Protein AF-A0A527XH30-F1 (afdb_monomer)

Secondary structure (DSSP, 8-state):
-EEES-HHHHHHHHHHHHTTT---EEE-----EEEE-TT--HHHHHHHHHHHHHGGGG-STT---EEEE-GGGHHHH-

Mean predicted aligned error: 2.68 Å

Sequence (78 aa):
IVFTGSTLTGQAIARAGVANLKRVSLELGGKSPIIVCRDADIDKAVPVAAMAVFVHSGQICIAGSRLFVAREIHDEFV

Foldseek 3Di:
DEDEEAPVVLVVVVVVCVVVVDDYHYHHADQAADEAEPPDPLVVRLVVLCCLCPPVHNPDSRRNNHYHYDPNCVVVND

Structure (mmCIF, N/CA/C/O backbone):
data_AF-A0A527XH30-F1
#
_entry.id   AF-A0A527XH30-F1
#
loop_
_atom_site.group_PDB
_atom_site.id
_atom_site.type_symbol
_atom_site.label_atom_id
_atom_site.label_alt_id
_atom_site.label_comp_id
_atom_site.label_asym_id
_atom_site.label_entity_id
_atom_site.label_seq_id
_atom_site.pdbx_PDB_ins_code
_atom_site.Cartn_x
_atom_site.Cartn_y
_atom_site.Cartn_z
_atom_site.occupancy
_atom_site.B_iso_or_equiv
_atom_site.auth_seq_id
_atom_site.auth_comp_id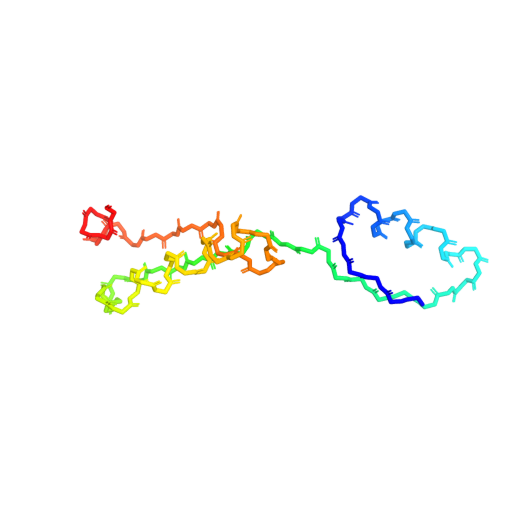
_atom_site.auth_asym_id
_atom_site.auth_atom_id
_atom_site.pdbx_PDB_model_num
ATOM 1 N N . ILE A 1 1 ? 14.565 -9.660 -15.624 1.00 95.94 1 ILE A N 1
ATOM 2 C CA . ILE A 1 1 ? 14.360 -8.245 -15.232 1.00 95.94 1 ILE A CA 1
ATOM 3 C C . ILE A 1 1 ? 13.534 -8.238 -13.955 1.00 95.94 1 ILE A C 1
ATOM 5 O O . ILE A 1 1 ? 12.531 -8.942 -13.917 1.00 95.94 1 ILE A O 1
ATOM 9 N N . VAL A 1 2 ? 13.965 -7.501 -12.932 1.00 98.12 2 VAL A N 1
ATOM 10 C CA . VAL A 1 2 ? 13.200 -7.274 -11.695 1.00 98.12 2 VAL A CA 1
ATOM 11 C C . VAL A 1 2 ? 12.882 -5.785 -11.637 1.00 98.12 2 VAL A C 1
ATOM 13 O O . VAL A 1 2 ? 13.795 -4.974 -11.780 1.00 98.12 2 VAL A O 1
ATOM 16 N N . PHE A 1 3 ? 11.607 -5.430 -11.507 1.00 98.56 3 PHE A N 1
ATOM 17 C CA . PHE A 1 3 ? 11.152 -4.044 -11.511 1.00 98.56 3 PHE A CA 1
ATOM 18 C C . PHE A 1 3 ? 10.063 -3.821 -10.460 1.00 98.56 3 PHE A C 1
ATOM 20 O O . PHE A 1 3 ? 9.082 -4.562 -10.411 1.00 98.56 3 PHE A O 1
ATOM 27 N N . THR A 1 4 ? 10.219 -2.747 -9.689 1.00 98.50 4 THR A N 1
ATOM 28 C CA . THR A 1 4 ? 9.220 -2.241 -8.745 1.00 98.50 4 THR A CA 1
ATOM 29 C C . THR A 1 4 ? 8.894 -0.805 -9.127 1.00 98.50 4 THR A C 1
ATOM 31 O O . THR A 1 4 ? 9.804 0.011 -9.275 1.00 98.50 4 THR A O 1
ATOM 34 N N . GLY A 1 5 ? 7.616 -0.483 -9.318 1.00 98.25 5 GLY A N 1
ATOM 35 C CA . GLY A 1 5 ? 7.213 0.849 -9.767 1.00 98.25 5 GLY A CA 1
ATOM 36 C C . GLY A 1 5 ? 5.747 0.930 -10.174 1.00 98.25 5 GLY A C 1
ATOM 37 O O . GLY A 1 5 ? 4.901 0.233 -9.628 1.00 98.25 5 GLY A O 1
ATOM 38 N N . SER A 1 6 ? 5.425 1.801 -11.129 1.00 98.12 6 SER A N 1
ATOM 39 C CA . SER A 1 6 ? 4.043 1.996 -11.573 1.00 98.12 6 SER A CA 1
ATOM 40 C C . SER A 1 6 ? 3.568 0.891 -12.522 1.00 98.12 6 SER A C 1
ATOM 42 O O . SER A 1 6 ? 4.341 0.349 -13.320 1.00 98.12 6 SER A O 1
ATOM 44 N N . THR A 1 7 ? 2.262 0.615 -12.504 1.00 98.50 7 THR A N 1
ATOM 45 C CA . THR A 1 7 ? 1.617 -0.356 -13.400 1.00 98.50 7 THR A CA 1
ATOM 46 C C . THR A 1 7 ? 1.887 -0.073 -14.874 1.00 98.50 7 THR A C 1
ATOM 48 O O . THR A 1 7 ? 2.206 -0.994 -15.623 1.00 98.50 7 THR A O 1
ATOM 51 N N . LEU A 1 8 ? 1.809 1.194 -15.296 1.00 98.56 8 LEU A N 1
ATOM 52 C CA . LEU A 1 8 ? 2.0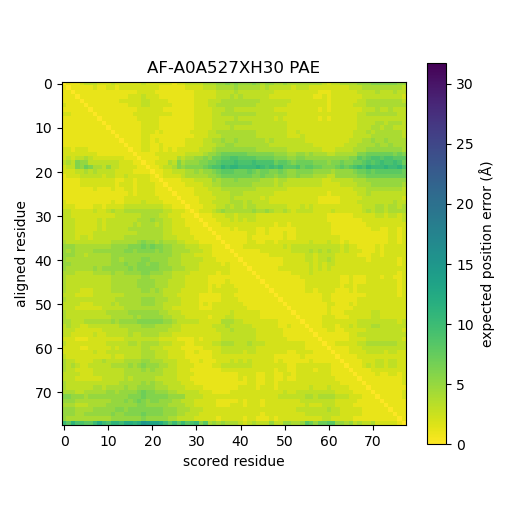26 1.583 -16.694 1.00 98.56 8 LEU A CA 1
ATOM 53 C C . LEU A 1 8 ? 3.443 1.234 -17.169 1.00 98.56 8 LEU A C 1
ATOM 55 O O . LEU A 1 8 ? 3.607 0.626 -18.230 1.00 98.56 8 LEU A O 1
ATOM 59 N N . THR A 1 9 ? 4.460 1.549 -16.364 1.00 98.62 9 THR A N 1
ATOM 60 C CA . THR A 1 9 ? 5.855 1.221 -16.687 1.00 98.62 9 THR A CA 1
ATOM 61 C C . THR A 1 9 ? 6.095 -0.287 -16.638 1.00 98.62 9 THR A C 1
ATOM 63 O O . THR A 1 9 ? 6.710 -0.839 -17.549 1.00 98.62 9 THR A O 1
ATOM 66 N N . GLY A 1 10 ? 5.554 -0.985 -15.635 1.00 98.44 10 GLY A N 1
ATOM 67 C CA . GLY A 1 10 ? 5.653 -2.442 -15.532 1.00 98.44 10 GLY A CA 1
ATOM 68 C C . GLY A 1 10 ? 5.070 -3.168 -16.747 1.00 98.44 10 GLY A C 1
ATOM 69 O O . GLY A 1 10 ? 5.699 -4.071 -17.297 1.00 98.44 10 GLY A O 1
ATOM 70 N N . GLN A 1 11 ? 3.907 -2.726 -17.229 1.00 98.44 11 GLN A N 1
ATOM 71 C CA . GLN A 1 11 ? 3.295 -3.251 -18.451 1.00 98.44 11 GLN A CA 1
ATOM 72 C C . GLN A 1 11 ? 4.164 -3.005 -19.692 1.00 98.44 11 GLN A C 1
ATOM 74 O O . GLN A 1 11 ? 4.264 -3.881 -20.553 1.00 98.44 11 GLN A O 1
ATOM 79 N N . ALA A 1 12 ? 4.802 -1.836 -19.799 1.00 98.44 12 ALA A N 1
ATOM 80 C CA . ALA A 1 12 ? 5.727 -1.546 -20.893 1.00 98.44 12 ALA A CA 1
ATOM 81 C C . ALA A 1 12 ? 6.948 -2.482 -20.866 1.00 98.44 12 ALA A C 1
ATOM 83 O O . ALA A 1 12 ? 7.308 -3.044 -21.901 1.00 98.44 12 ALA A O 1
ATOM 84 N N . ILE A 1 13 ? 7.523 -2.723 -19.682 1.00 98.00 13 ILE A N 1
ATOM 85 C CA . ILE A 1 13 ? 8.639 -3.662 -19.486 1.00 98.00 13 ILE A CA 1
ATOM 86 C C . ILE A 1 13 ? 8.231 -5.089 -19.865 1.00 98.00 13 ILE A C 1
ATOM 88 O O . ILE A 1 13 ? 8.965 -5.757 -20.593 1.00 98.00 13 ILE A O 1
ATOM 92 N N . ALA A 1 14 ? 7.060 -5.552 -19.413 1.00 97.94 14 ALA A N 1
ATOM 93 C CA . ALA A 1 14 ? 6.548 -6.879 -19.757 1.00 97.94 14 ALA A CA 1
ATOM 94 C C . ALA A 1 14 ? 6.437 -7.060 -21.276 1.00 97.94 14 ALA A C 1
ATOM 96 O O . ALA A 1 14 ? 6.958 -8.036 -21.812 1.00 97.94 14 ALA A O 1
ATOM 97 N N . ARG A 1 15 ? 5.825 -6.092 -21.976 1.00 97.88 15 ARG A N 1
ATOM 98 C CA . ARG A 1 15 ? 5.682 -6.120 -23.441 1.00 97.88 15 ARG A CA 1
ATOM 99 C C . ARG A 1 15 ? 7.035 -6.149 -24.151 1.00 97.88 15 ARG A C 1
ATOM 101 O O . ARG A 1 15 ? 7.225 -6.960 -25.052 1.00 97.88 15 ARG A O 1
ATOM 108 N N . ALA A 1 16 ? 7.99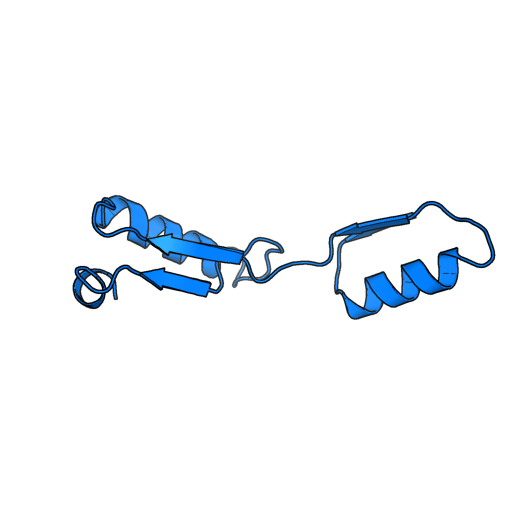0 -5.324 -23.721 1.00 97.44 16 ALA A N 1
ATOM 109 C CA . ALA A 1 16 ? 9.332 -5.288 -24.306 1.00 97.44 16 ALA A CA 1
ATOM 110 C C . ALA A 1 16 ? 10.123 -6.597 -24.092 1.00 97.44 16 ALA A C 1
ATOM 112 O O . ALA A 1 16 ? 10.984 -6.947 -24.900 1.00 97.44 16 ALA A O 1
ATOM 113 N N . GLY A 1 17 ? 9.831 -7.343 -23.022 1.00 97.19 17 GLY A N 1
ATOM 114 C CA . GLY A 1 17 ? 10.490 -8.613 -22.711 1.00 97.19 17 GLY A CA 1
ATOM 115 C C . GLY A 1 17 ? 10.097 -9.782 -23.621 1.00 97.19 17 GLY A C 1
ATOM 116 O O . GLY A 1 17 ? 10.884 -10.724 -23.746 1.00 97.19 17 GLY A O 1
ATOM 117 N N . VAL A 1 18 ? 8.928 -9.719 -24.274 1.00 96.31 18 VAL A N 1
ATOM 118 C CA . VAL A 1 18 ? 8.341 -10.835 -25.043 1.00 96.31 18 VAL A CA 1
ATOM 119 C C . VAL A 1 18 ? 9.240 -11.273 -26.196 1.00 96.31 18 VAL A C 1
ATOM 121 O O . VAL A 1 18 ? 9.537 -12.459 -26.312 1.00 96.31 18 VAL A O 1
ATOM 124 N N . ALA A 1 19 ? 9.730 -10.327 -27.003 1.00 95.62 19 ALA A N 1
ATOM 125 C CA . ALA A 1 19 ? 10.533 -10.621 -28.196 1.00 95.62 19 ALA A CA 1
ATOM 126 C C . ALA A 1 19 ? 11.818 -11.408 -27.887 1.00 95.62 19 ALA A C 1
ATOM 128 O O . ALA A 1 19 ? 12.323 -12.143 -28.727 1.00 95.62 19 ALA A O 1
ATOM 129 N N . ASN A 1 20 ? 12.333 -11.264 -26.666 1.00 96.00 20 ASN A N 1
ATOM 130 C CA . ASN A 1 20 ? 13.575 -11.884 -26.225 1.00 96.00 20 ASN A CA 1
ATOM 131 C C . ASN A 1 20 ? 13.350 -12.982 -25.170 1.00 96.00 20 ASN A C 1
ATOM 133 O O . ASN A 1 20 ? 14.307 -13.368 -24.492 1.00 96.00 20 ASN A O 1
ATOM 137 N N . LEU A 1 21 ? 12.094 -13.414 -24.973 1.00 95.25 21 LEU A N 1
ATOM 138 C CA . LEU A 1 21 ? 11.671 -14.392 -23.961 1.00 95.25 21 LEU A CA 1
ATOM 139 C C . LEU A 1 21 ? 12.269 -14.110 -22.572 1.00 95.25 21 LEU A C 1
ATOM 141 O O . LEU A 1 21 ? 12.663 -15.014 -21.832 1.00 95.25 21 LEU A O 1
ATOM 145 N N . LYS A 1 22 ? 12.395 -12.827 -22.213 1.00 96.81 22 LYS A N 1
ATOM 146 C CA . LYS A 1 22 ? 13.020 -12.441 -20.948 1.00 96.81 22 LYS A CA 1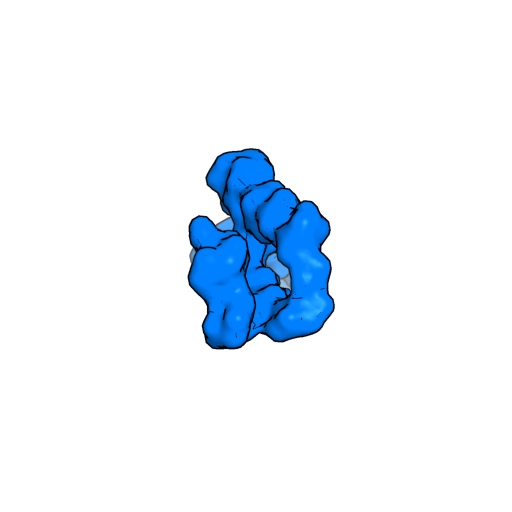
ATOM 147 C C . LYS A 1 22 ? 12.062 -12.724 -19.803 1.00 96.81 22 LYS A C 1
ATOM 149 O O . LYS A 1 22 ? 10.935 -12.240 -19.787 1.00 96.81 22 LYS A O 1
ATOM 154 N N . ARG A 1 23 ? 12.556 -13.421 -18.780 1.00 97.50 23 ARG A N 1
ATOM 155 C CA . ARG A 1 23 ? 11.862 -13.530 -17.494 1.00 97.50 23 ARG A CA 1
ATOM 156 C C . ARG A 1 23 ? 11.730 -12.143 -16.854 1.00 97.50 23 ARG A C 1
ATOM 158 O O . ARG A 1 23 ? 12.734 -11.440 -16.682 1.00 97.50 23 ARG A O 1
ATOM 165 N N . VAL A 1 24 ? 10.512 -11.776 -16.464 1.00 97.75 24 VAL A N 1
ATOM 166 C CA . VAL A 1 24 ? 10.188 -10.520 -15.771 1.00 97.75 24 VAL A CA 1
ATOM 167 C C . VAL A 1 24 ? 9.557 -10.806 -14.404 1.00 97.75 24 VAL A C 1
ATOM 169 O O . VAL A 1 24 ? 8.801 -11.762 -14.265 1.00 97.75 24 VAL A O 1
ATOM 172 N N . SER A 1 25 ? 9.893 -9.992 -13.404 1.00 98.38 25 SER A N 1
ATOM 173 C CA . SER A 1 25 ? 9.273 -9.958 -12.073 1.00 98.38 25 SER A CA 1
ATOM 174 C C . SER A 1 25 ? 8.859 -8.519 -11.795 1.00 98.38 25 SER A C 1
ATOM 176 O O . SER A 1 25 ? 9.701 -7.628 -11.931 1.00 98.38 25 SER A O 1
ATOM 178 N N . LEU A 1 26 ? 7.585 -8.295 -11.469 1.00 98.69 26 LEU A N 1
ATOM 179 C CA . LEU A 1 26 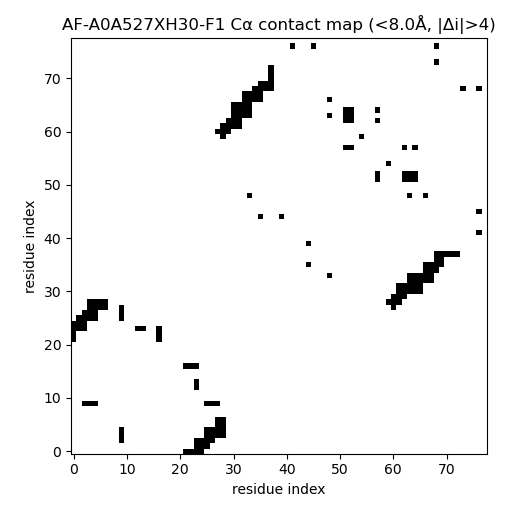? 6.974 -6.967 -11.419 1.00 98.69 26 LEU A CA 1
ATOM 180 C C . LEU A 1 26 ? 6.200 -6.763 -10.113 1.00 98.69 26 LEU A C 1
ATOM 182 O O . LEU A 1 26 ? 5.257 -7.501 -9.855 1.00 98.69 26 LEU A O 1
ATOM 186 N N . GLU A 1 27 ? 6.542 -5.717 -9.363 1.00 98.50 27 GLU A N 1
ATOM 187 C CA . GLU A 1 27 ? 5.813 -5.259 -8.171 1.00 98.50 27 GLU A CA 1
ATOM 188 C C . GLU A 1 27 ? 5.245 -3.859 -8.440 1.00 98.50 27 GLU A C 1
ATOM 190 O O . GLU A 1 27 ? 5.991 -2.882 -8.545 1.00 98.50 27 GLU A O 1
ATOM 195 N N . LEU A 1 28 ? 3.926 -3.759 -8.635 1.00 98.44 28 LEU A N 1
ATOM 196 C CA . LEU A 1 28 ? 3.305 -2.622 -9.340 1.00 98.44 28 LEU A CA 1
ATOM 197 C C . LEU A 1 28 ? 2.403 -1.741 -8.464 1.00 98.44 28 LEU A C 1
ATOM 199 O O . LEU A 1 28 ? 1.492 -1.074 -8.958 1.00 98.44 28 LEU A O 1
ATOM 203 N N . GLY A 1 29 ? 2.658 -1.739 -7.156 1.00 97.25 29 GLY A N 1
ATOM 204 C CA . GLY A 1 29 ? 1.829 -1.038 -6.180 1.00 97.25 29 GLY A CA 1
ATOM 205 C C . GLY A 1 29 ? 0.491 -1.734 -5.931 1.00 97.25 29 GLY A C 1
ATOM 206 O O . GLY A 1 29 ? 0.283 -2.891 -6.296 1.00 97.25 29 GLY A O 1
ATOM 207 N N . GLY A 1 30 ? -0.429 -1.021 -5.288 1.00 95.81 30 GLY A N 1
ATOM 208 C CA . GLY A 1 30 ? -1.722 -1.570 -4.917 1.00 95.81 30 GLY A CA 1
ATOM 209 C C . GLY A 1 30 ? -2.711 -0.510 -4.459 1.00 95.81 30 GLY A C 1
ATOM 210 O O . GLY A 1 30 ? -2.443 0.690 -4.443 1.00 95.81 30 GLY A O 1
ATOM 211 N N . LYS A 1 31 ? -3.890 -0.989 -4.074 1.00 96.81 31 LYS A N 1
ATOM 212 C CA . LYS A 1 31 ? -4.932 -0.194 -3.426 1.00 96.81 31 LYS A CA 1
ATOM 213 C C . LYS A 1 31 ? -5.359 -0.942 -2.165 1.00 96.81 31 LYS A C 1
ATOM 215 O O . LYS A 1 31 ? -6.463 -1.477 -2.108 1.00 96.81 31 LYS A O 1
ATOM 220 N N . SER A 1 32 ? -4.453 -1.103 -1.207 1.00 97.81 32 SER A N 1
ATOM 221 C CA . SER A 1 32 ? -4.644 -2.052 -0.103 1.00 97.81 32 SER A CA 1
ATOM 222 C C . SER A 1 32 ? -5.832 -1.668 0.789 1.00 97.81 32 SER A C 1
ATOM 224 O O . SER A 1 32 ? -5.956 -0.496 1.157 1.00 97.81 32 SER A O 1
ATOM 226 N N . PRO A 1 33 ? -6.737 -2.615 1.097 1.00 98.00 33 PRO A N 1
ATOM 227 C CA . PRO A 1 33 ? -7.823 -2.385 2.034 1.00 98.00 33 PRO A CA 1
ATOM 228 C C . PRO A 1 33 ? -7.359 -2.537 3.488 1.00 98.00 33 PRO A C 1
ATOM 230 O O . PRO A 1 33 ? -6.522 -3.381 3.797 1.00 98.00 33 PRO A O 1
ATOM 233 N N . ILE A 1 34 ? -7.976 -1.765 4.375 1.00 98.12 34 ILE A N 1
ATOM 234 C CA . ILE A 1 34 ? -8.036 -1.991 5.817 1.00 98.12 34 ILE A CA 1
ATOM 235 C C . ILE A 1 34 ? -9.496 -2.298 6.129 1.00 98.12 34 ILE A C 1
ATOM 237 O O . ILE A 1 34 ? -10.372 -1.514 5.767 1.00 98.12 34 ILE A O 1
ATOM 241 N N . ILE A 1 35 ? -9.761 -3.444 6.749 1.00 98.31 35 ILE A N 1
ATOM 242 C CA . ILE A 1 35 ? -11.115 -3.886 7.093 1.00 98.31 35 ILE A CA 1
ATOM 243 C C . ILE A 1 35 ? -11.205 -3.945 8.615 1.00 98.31 35 ILE A C 1
ATOM 245 O O . ILE A 1 35 ? -10.505 -4.737 9.241 1.00 98.31 35 ILE A O 1
ATOM 249 N N . VAL A 1 36 ? -12.049 -3.096 9.191 1.00 98.38 36 VAL A N 1
ATOM 250 C CA . VAL A 1 36 ? -12.287 -2.994 10.631 1.00 98.38 36 VAL A CA 1
ATOM 251 C C . VAL A 1 36 ? -13.634 -3.641 10.932 1.00 98.38 36 VAL A C 1
ATOM 253 O O . VAL A 1 36 ? -14.691 -3.115 10.577 1.00 98.38 36 VAL A O 1
ATOM 256 N N . CYS A 1 37 ? -13.584 -4.824 11.537 1.00 98.31 37 CYS A N 1
ATOM 257 C CA . CYS A 1 37 ? -14.765 -5.584 11.936 1.00 98.31 37 CYS A CA 1
ATOM 258 C C . CYS A 1 37 ? -15.415 -4.985 13.191 1.00 98.31 37 CYS A C 1
ATOM 260 O O . CYS A 1 37 ? -14.773 -4.255 13.938 1.00 98.31 37 CYS A O 1
ATOM 262 N N . ARG A 1 38 ? -16.687 -5.319 13.441 1.00 98.06 38 ARG A N 1
ATOM 263 C CA . ARG A 1 38 ? -17.472 -4.790 14.573 1.00 98.06 38 ARG A CA 1
ATOM 264 C C . ARG A 1 38 ? -16.836 -5.047 15.945 1.00 98.06 38 ARG A C 1
ATOM 266 O O . ARG A 1 38 ? -17.071 -4.290 16.872 1.00 98.06 38 ARG A O 1
ATOM 273 N N . ASP A 1 39 ? -16.090 -6.134 16.082 1.00 97.94 39 ASP A N 1
ATOM 274 C CA . ASP A 1 39 ? -15.415 -6.566 17.308 1.00 97.94 39 ASP A CA 1
ATOM 275 C C . ASP A 1 39 ? -13.955 -6.094 17.394 1.00 97.94 39 ASP A C 1
ATOM 277 O O . ASP A 1 39 ? -13.204 -6.552 18.257 1.00 97.94 39 ASP A O 1
ATOM 281 N N . ALA A 1 40 ? -13.534 -5.194 16.501 1.00 98.06 40 ALA A N 1
ATOM 282 C CA . ALA A 1 40 ? -12.200 -4.625 16.539 1.00 98.06 40 ALA A CA 1
ATOM 283 C C . ALA A 1 40 ? -11.994 -3.774 17.799 1.00 98.06 40 ALA A C 1
ATOM 285 O O . ALA A 1 40 ? -12.836 -2.967 18.182 1.00 98.06 40 ALA A O 1
ATOM 286 N N . ASP A 1 41 ? -10.815 -3.919 18.396 1.00 98.12 41 ASP A N 1
ATOM 287 C CA . ASP A 1 41 ? -10.319 -3.014 19.427 1.00 98.12 41 ASP A CA 1
ATOM 288 C C . ASP A 1 41 ? -9.978 -1.662 18.774 1.00 98.12 41 ASP A C 1
ATOM 290 O O . ASP A 1 41 ? -8.973 -1.548 18.062 1.00 98.12 41 ASP A O 1
ATOM 294 N N . ILE A 1 42 ? -10.851 -0.665 18.958 1.00 97.50 42 ILE A N 1
ATOM 295 C CA . ILE A 1 42 ? -10.763 0.649 18.300 1.00 97.50 42 ILE A CA 1
ATOM 296 C C . ILE A 1 42 ? -9.471 1.373 18.694 1.00 97.50 42 ILE A C 1
ATOM 298 O O . ILE A 1 42 ? -8.774 1.888 17.814 1.00 97.50 42 ILE A O 1
ATOM 302 N N . ASP A 1 43 ? -9.086 1.310 19.972 1.00 97.62 43 ASP A N 1
ATOM 303 C CA . ASP A 1 43 ? -7.874 1.952 20.497 1.00 97.62 43 ASP A CA 1
ATOM 304 C C . ASP A 1 43 ? -6.599 1.427 19.822 1.00 97.62 43 ASP A C 1
ATOM 306 O O . ASP A 1 43 ? -5.611 2.151 19.670 1.00 97.62 43 ASP A O 1
ATOM 310 N N . LYS A 1 44 ? -6.610 0.170 19.365 1.00 98.00 44 LYS A N 1
ATOM 311 C CA . LYS A 1 44 ? -5.510 -0.412 18.582 1.00 98.00 44 LYS A CA 1
ATOM 312 C C . LYS A 1 44 ? -5.667 -0.198 17.082 1.00 98.00 44 LYS A C 1
ATOM 314 O O . LYS A 1 44 ? -4.671 -0.008 16.383 1.00 98.00 44 LYS A O 1
ATOM 319 N N . ALA A 1 45 ? -6.888 -0.264 16.564 1.00 98.06 45 ALA A N 1
ATOM 320 C CA . ALA A 1 45 ? -7.149 -0.250 15.131 1.00 98.06 45 ALA A CA 1
ATOM 321 C C . ALA A 1 45 ? -6.962 1.142 14.505 1.00 98.06 45 ALA A C 1
ATOM 323 O O . ALA A 1 45 ? -6.377 1.241 13.424 1.00 98.06 45 ALA A O 1
ATOM 324 N N . VAL A 1 46 ? -7.380 2.214 15.185 1.00 98.00 46 VAL A N 1
ATOM 325 C CA . VAL A 1 46 ? -7.238 3.602 14.708 1.00 98.00 46 VAL A CA 1
ATOM 326 C C . VAL A 1 46 ? -5.777 3.993 14.435 1.00 98.00 46 VAL A C 1
ATOM 328 O O . VAL A 1 46 ? -5.479 4.392 13.302 1.00 98.00 46 VAL A O 1
ATOM 331 N N . PRO A 1 47 ? -4.822 3.855 15.382 1.00 97.88 47 PRO A N 1
ATOM 332 C CA . PRO A 1 47 ? -3.437 4.250 15.126 1.00 97.88 47 PRO A CA 1
ATOM 333 C C . PRO A 1 47 ? -2.790 3.414 14.017 1.00 97.88 47 PRO A C 1
ATOM 335 O O . PRO A 1 47 ? -2.014 3.947 13.222 1.00 97.88 47 PRO A O 1
ATOM 338 N N . VAL A 1 48 ? -3.138 2.128 13.904 1.00 97.62 48 VAL A N 1
ATOM 339 C CA . VAL A 1 48 ? -2.660 1.266 12.813 1.00 97.62 48 VAL A CA 1
ATOM 340 C C . VAL A 1 48 ? -3.212 1.730 11.466 1.00 97.62 48 VAL A C 1
ATOM 342 O O . VAL A 1 48 ? -2.447 1.825 10.507 1.00 97.62 48 VAL A O 1
ATOM 345 N N . ALA A 1 49 ? -4.504 2.060 11.383 1.00 97.81 49 ALA A N 1
ATOM 346 C CA . ALA A 1 49 ? -5.128 2.541 10.154 1.00 97.81 49 ALA A CA 1
ATOM 347 C C . ALA A 1 49 ? -4.533 3.878 9.688 1.00 97.81 49 ALA A C 1
ATOM 349 O O . ALA A 1 49 ? -4.201 4.028 8.511 1.00 97.81 49 ALA A O 1
ATOM 350 N N . ALA A 1 50 ? -4.316 4.813 10.617 1.00 97.50 50 ALA A N 1
ATOM 351 C CA . ALA A 1 50 ? -3.661 6.085 10.332 1.00 97.50 50 ALA A CA 1
ATOM 352 C C . ALA A 1 50 ? -2.217 5.881 9.841 1.00 97.50 50 ALA A C 1
ATOM 354 O O . ALA A 1 50 ? -1.815 6.409 8.803 1.00 97.50 50 ALA A O 1
ATOM 355 N N . MET A 1 51 ? -1.438 5.062 10.547 1.00 97.88 51 MET A N 1
ATOM 356 C CA . MET A 1 51 ? -0.051 4.746 10.198 1.00 97.88 51 MET A CA 1
ATOM 357 C C . MET A 1 51 ? 0.043 4.084 8.814 1.00 97.88 51 MET A C 1
ATOM 359 O O . MET A 1 51 ? 0.850 4.495 7.980 1.00 97.88 51 MET A O 1
ATOM 363 N N . ALA A 1 52 ? -0.855 3.148 8.507 1.00 97.50 52 ALA A N 1
ATOM 364 C CA . ALA A 1 52 ? -0.879 2.434 7.234 1.00 97.50 52 ALA A CA 1
ATOM 365 C C . ALA A 1 52 ? -1.121 3.331 6.005 1.00 97.50 52 ALA A C 1
ATOM 367 O O . ALA A 1 52 ? -0.762 2.928 4.896 1.00 97.50 52 ALA A O 1
ATOM 368 N N . VAL A 1 53 ? -1.720 4.519 6.163 1.00 97.88 53 VAL A N 1
ATOM 369 C CA . VAL A 1 53 ? -1.978 5.449 5.049 1.00 97.88 53 VAL A CA 1
ATOM 370 C C . VAL A 1 53 ? -1.087 6.693 5.068 1.00 97.88 53 VAL A C 1
ATOM 372 O O . VAL A 1 53 ? -0.765 7.207 4.000 1.00 97.88 53 VAL A O 1
ATOM 375 N N . PHE A 1 54 ? -0.652 7.171 6.237 1.00 97.56 54 PHE A N 1
ATOM 376 C CA . PHE A 1 54 ? 0.101 8.427 6.345 1.00 97.56 54 PHE A CA 1
ATOM 377 C C . PHE A 1 54 ? 1.619 8.254 6.457 1.00 97.56 54 PHE A C 1
ATOM 379 O O . PHE A 1 54 ? 2.355 9.212 6.198 1.00 97.56 54 PHE A O 1
ATOM 386 N N . VAL A 1 55 ? 2.125 7.059 6.784 1.00 97.56 55 VAL A N 1
ATOM 387 C CA . VAL A 1 55 ? 3.578 6.817 6.778 1.00 97.56 55 VAL A CA 1
ATOM 388 C C . VAL A 1 55 ? 4.141 7.060 5.381 1.00 97.56 55 VAL A C 1
ATOM 390 O O . VAL A 1 55 ? 3.538 6.708 4.368 1.00 97.56 55 VAL A O 1
ATOM 393 N N . HIS A 1 56 ? 5.311 7.703 5.335 1.00 97.19 56 HIS A N 1
ATOM 394 C CA . HIS A 1 56 ? 5.984 8.097 4.096 1.00 97.19 56 HIS A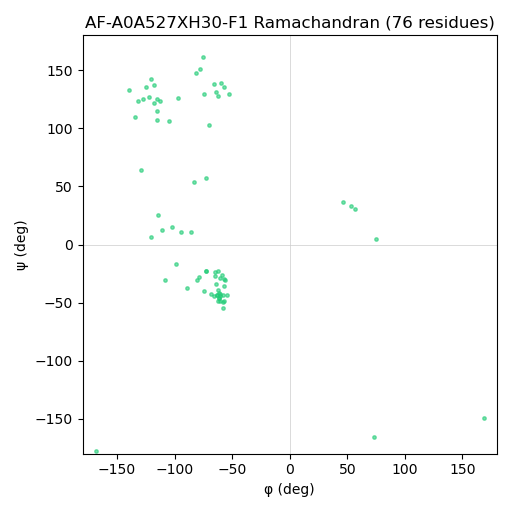 CA 1
ATOM 395 C C . HIS A 1 56 ? 5.084 8.916 3.147 1.00 97.19 56 HIS A C 1
ATOM 397 O O . HIS A 1 56 ? 5.168 8.797 1.923 1.00 97.19 56 HIS A O 1
ATOM 403 N N . SER A 1 57 ? 4.180 9.719 3.722 1.00 97.62 57 SER A N 1
ATOM 404 C CA . SER A 1 57 ? 3.177 10.499 2.984 1.00 97.62 57 SER A CA 1
ATOM 405 C C . SER A 1 57 ? 2.290 9.630 2.079 1.00 97.62 57 SER A C 1
ATOM 407 O O . SER A 1 57 ? 1.867 10.066 1.011 1.00 97.62 57 SER A O 1
ATOM 409 N N . GLY A 1 58 ? 2.048 8.375 2.475 1.00 97.19 58 GLY A N 1
ATOM 410 C CA . GLY A 1 58 ? 1.257 7.401 1.721 1.00 97.19 58 GLY A CA 1
ATOM 411 C C . GLY A 1 58 ? 1.960 6.798 0.505 1.00 97.19 58 GLY A C 1
ATOM 412 O O . GLY A 1 58 ? 1.353 6.014 -0.224 1.00 97.19 58 GLY A O 1
ATOM 413 N N . GLN A 1 59 ? 3.239 7.111 0.275 1.00 97.94 59 GLN A N 1
ATOM 414 C CA . GLN A 1 59 ? 4.009 6.637 -0.881 1.00 97.94 59 GLN A CA 1
ATOM 415 C C . GLN A 1 59 ? 4.589 5.233 -0.646 1.00 97.94 59 GLN A C 1
ATOM 417 O O . GLN A 1 59 ? 5.786 4.996 -0.778 1.00 97.94 59 GLN A O 1
ATOM 422 N N . ILE A 1 60 ? 3.730 4.284 -0.280 1.00 96.81 60 ILE A N 1
ATOM 423 C CA . ILE A 1 60 ? 4.092 2.890 -0.002 1.00 96.81 60 ILE A CA 1
ATOM 424 C C . ILE A 1 60 ? 3.229 1.990 -0.885 1.00 96.81 60 ILE A C 1
ATOM 426 O O . ILE A 1 60 ? 2.019 2.182 -0.977 1.00 96.81 60 ILE A O 1
ATOM 430 N N . CYS A 1 61 ? 3.821 0.970 -1.514 1.00 97.25 61 CYS A N 1
ATOM 431 C CA . CYS A 1 61 ? 3.093 0.044 -2.395 1.00 97.25 61 CYS A CA 1
ATOM 432 C C . CYS A 1 61 ? 1.906 -0.652 -1.704 1.00 97.25 61 CYS A C 1
ATOM 434 O O . CYS A 1 61 ? 0.905 -0.947 -2.354 1.00 97.25 61 CYS A O 1
ATOM 436 N N . ILE A 1 62 ? 2.018 -0.868 -0.391 1.00 96.75 62 ILE A N 1
ATOM 437 C CA . ILE A 1 62 ? 1.012 -1.497 0.468 1.00 96.75 62 ILE A CA 1
ATOM 438 C C . ILE A 1 62 ? 0.209 -0.497 1.312 1.00 96.75 62 ILE A C 1
ATOM 440 O O . ILE A 1 62 ? -0.451 -0.921 2.257 1.00 96.75 62 ILE A O 1
ATOM 444 N N . ALA A 1 63 ? 0.245 0.804 1.000 1.00 98.25 63 ALA A N 1
ATOM 445 C CA . ALA A 1 63 ? -0.488 1.811 1.765 1.00 98.25 63 ALA A CA 1
ATOM 446 C C . ALA A 1 63 ? -1.977 1.444 1.896 1.00 98.25 63 ALA A C 1
ATOM 448 O O . ALA A 1 63 ? -2.654 1.162 0.895 1.00 98.25 63 ALA A O 1
ATOM 449 N N . GLY A 1 64 ? -2.486 1.481 3.129 1.00 97.50 64 GLY A N 1
ATOM 450 C CA . GLY A 1 64 ? -3.858 1.145 3.518 1.00 97.50 64 GLY A CA 1
ATOM 451 C C . GLY A 1 64 ? -4.870 2.207 3.088 1.00 97.50 64 GLY A C 1
ATOM 452 O O . GLY A 1 64 ? -5.576 2.797 3.893 1.00 97.50 64 GLY A O 1
ATOM 453 N N . SER A 1 65 ? -4.914 2.487 1.790 1.00 97.31 65 SER A N 1
ATOM 454 C CA . SER A 1 65 ? -5.599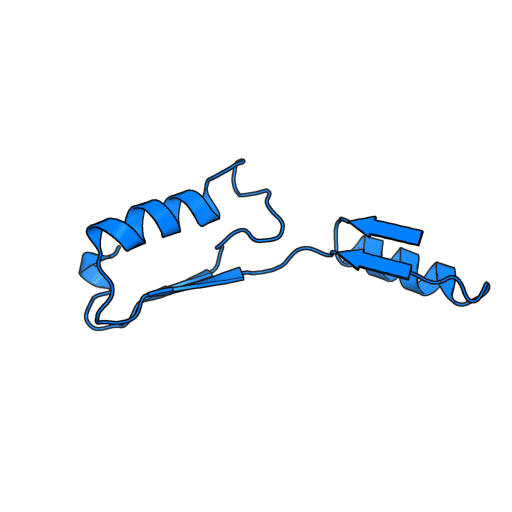 3.638 1.197 1.00 97.31 65 SER A CA 1
ATOM 455 C C . SER A 1 65 ? -7.090 3.411 0.906 1.00 97.31 65 SER A C 1
ATOM 457 O O . SER A 1 65 ? -7.700 4.202 0.178 1.00 97.31 65 SER A O 1
ATOM 459 N N . ARG A 1 66 ? -7.669 2.315 1.411 1.00 98.00 66 ARG A N 1
ATOM 460 C CA . ARG A 1 66 ? -9.115 2.048 1.436 1.00 98.00 66 ARG A CA 1
ATOM 461 C C . ARG A 1 66 ? -9.498 1.533 2.812 1.00 98.00 66 ARG A C 1
ATOM 463 O O . ARG A 1 66 ? -9.165 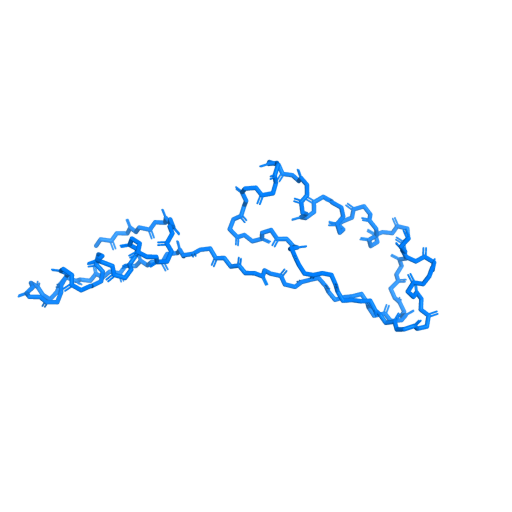0.401 3.138 1.00 98.00 66 ARG A O 1
ATOM 470 N N . LEU A 1 67 ? -10.210 2.338 3.582 1.00 97.94 67 LEU A N 1
ATOM 471 C CA . LEU A 1 67 ? -10.722 1.944 4.887 1.00 97.94 67 LEU A CA 1
ATOM 472 C C . LEU A 1 67 ? -12.178 1.481 4.746 1.00 97.94 67 LEU A C 1
ATOM 474 O O . LEU A 1 67 ? -13.010 2.207 4.206 1.00 97.94 67 LEU A O 1
ATOM 478 N N . PHE A 1 68 ? -12.471 0.274 5.217 1.00 98.38 68 PHE A N 1
ATOM 479 C CA . PHE A 1 68 ? -13.816 -0.273 5.351 1.00 98.38 68 PHE A CA 1
ATOM 480 C C . PHE A 1 68 ? -14.071 -0.540 6.829 1.00 98.38 68 PHE A C 1
ATOM 482 O O . PHE A 1 68 ? -13.338 -1.312 7.442 1.00 98.38 68 PHE A O 1
ATOM 489 N N . VAL A 1 69 ? -15.106 0.076 7.389 1.00 98.44 69 VAL A N 1
ATOM 490 C CA . VAL A 1 69 ? -15.472 -0.074 8.802 1.00 98.44 69 VAL A CA 1
ATOM 491 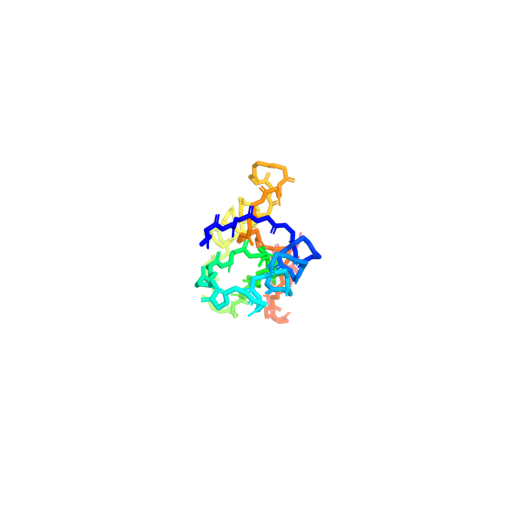C C . VAL A 1 69 ? -16.866 -0.681 8.891 1.00 98.44 69 VAL A C 1
ATOM 493 O O . VAL A 1 69 ? -17.754 -0.318 8.114 1.00 98.44 69 VAL A O 1
ATOM 496 N N . ALA A 1 70 ? -17.055 -1.630 9.808 1.00 98.50 70 ALA A N 1
ATOM 497 C CA . ALA A 1 70 ? -18.370 -2.174 10.113 1.00 98.50 70 ALA A CA 1
ATOM 498 C C . ALA A 1 70 ? -19.325 -1.047 10.534 1.00 98.50 70 ALA A C 1
ATOM 500 O O . ALA A 1 70 ? -18.964 -0.163 11.309 1.00 98.50 70 ALA A O 1
ATOM 501 N N . ARG A 1 71 ? -20.553 -1.078 10.007 1.00 98.38 71 ARG A N 1
ATOM 502 C CA . ARG A 1 71 ? -21.525 0.016 10.155 1.00 98.38 71 ARG A CA 1
ATOM 503 C C . ARG A 1 71 ? -21.803 0.345 11.621 1.00 98.38 71 ARG A C 1
ATOM 505 O O . ARG A 1 71 ? -21.992 1.506 11.947 1.00 98.38 71 ARG A O 1
ATOM 512 N N . GLU A 1 72 ? -21.822 -0.668 12.477 1.00 98.19 72 GLU A N 1
ATOM 513 C CA . GLU A 1 72 ? -22.136 -0.558 13.900 1.00 98.19 72 GLU A CA 1
ATOM 514 C C . GLU A 1 72 ? -21.117 0.262 14.703 1.00 98.19 72 GLU A C 1
ATOM 516 O O . GLU A 1 72 ? -21.485 0.792 15.743 1.00 98.19 72 GLU A O 1
ATOM 521 N N . ILE A 1 73 ? -19.873 0.373 14.226 1.00 97.69 73 ILE A N 1
ATOM 522 C CA . ILE A 1 73 ? -18.782 1.101 14.903 1.00 97.69 73 ILE A CA 1
ATOM 523 C C . ILE A 1 73 ? -18.222 2.250 14.049 1.00 97.69 73 ILE A C 1
ATOM 525 O O . ILE A 1 73 ? -17.216 2.852 14.405 1.00 97.69 73 ILE A O 1
ATOM 529 N N . HIS A 1 74 ? -18.837 2.539 12.897 1.00 98.00 74 HIS A N 1
ATOM 530 C CA . HIS A 1 74 ? -18.320 3.513 11.933 1.00 98.00 74 HIS A CA 1
ATOM 531 C C . HIS A 1 74 ? -18.137 4.902 12.553 1.00 98.00 74 HIS A C 1
ATOM 533 O O . HIS A 1 74 ? -17.067 5.483 12.424 1.00 98.00 74 HIS A O 1
ATOM 539 N N . ASP A 1 75 ? -19.164 5.403 13.239 1.00 97.44 75 ASP A N 1
ATOM 540 C CA . ASP A 1 75 ? -19.170 6.769 13.773 1.00 97.44 75 ASP A CA 1
ATOM 541 C C . ASP A 1 75 ? -18.239 6.939 14.980 1.00 97.44 75 ASP A C 1
ATOM 543 O O . ASP A 1 75 ? -17.808 8.045 15.267 1.00 97.44 75 ASP A O 1
ATOM 547 N N . GLU A 1 76 ? -17.922 5.853 15.689 1.00 97.06 76 GLU A N 1
ATOM 548 C CA . GLU A 1 76 ? -16.924 5.863 16.764 1.00 97.06 76 GLU A CA 1
ATOM 549 C C . GLU A 1 76 ? -15.494 5.786 16.207 1.00 97.06 76 GLU A C 1
ATOM 551 O O . GLU A 1 76 ? -14.559 6.321 16.798 1.00 97.06 76 GLU A O 1
ATOM 556 N N . PHE A 1 77 ? -15.315 5.122 15.061 1.00 97.31 77 PHE A N 1
ATOM 557 C CA . PHE A 1 77 ? -14.012 4.941 14.429 1.00 97.31 77 PHE A CA 1
ATOM 558 C C . PHE A 1 77 ? -13.519 6.180 13.654 1.00 97.31 77 PHE A C 1
ATOM 560 O O . PHE A 1 77 ? -12.307 6.334 13.482 1.00 97.31 77 PHE A O 1
ATOM 567 N N . VAL A 1 78 ? -14.432 7.011 13.131 1.00 92.69 78 VAL A N 1
ATOM 568 C CA . VAL A 1 78 ? -14.156 8.154 12.226 1.00 92.69 78 VAL A CA 1
ATOM 569 C C . VAL A 1 78 ? -14.199 9.484 12.966 1.00 92.69 78 VAL A C 1
ATOM 571 O O . VAL A 1 78 ? -13.253 10.278 12.753 1.00 92.69 78 VAL A O 1
#

Radius of gyration: 17.84 Å; Cα contacts (8 Å, |Δi|>4): 95; chains: 1; bounding box: 36×25×49 Å

pLDDT: mean 97.66, std 0.92, range [92.69, 98.69]

Nearest PDB structures (foldseek):
  3iwk-assembly3_F  TM=9.793E-01  e=1.058E-06  Pisum sativum
  4qf6-assembly1_C  TM=9.866E-01  e=9.897E-07  Bacillus cereus ATCC 10876
  4i8p-assembly1_B  TM=9.740E-01  e=1.131E-06  Zea mays
  3k2w-assembly1_D  TM=9.852E-01  e=1.807E-06  Paraglaciecola sp. T6c
  4qyj-assembly1_A  TM=9.647E-01  e=9.256E-07  Pseudomonas putida S12

Solvent-accessible surface area (backbone atoms only — not comparable to full-atom values): 4619 Å² total; per-residue (Å²): 88,80,50,74,50,52,52,71,59,48,52,50,53,54,61,67,26,55,90,71,72,50,66,72,45,76,47,49,55,66,77,28,74,39,80,44,55,76,84,55,58,57,87,62,47,50,62,52,49,51,49,42,31,52,50,79,80,36,76,44,53,72,20,31,75,35,80,44,60,32,79,93,42,36,82,81,72,107